Protein AF-A0A5N5K790-F1 (afdb_monomer_lite)

Foldseek 3Di:
DWKWKAFPVRDIDTDDPVVVLVVLLCCQVQQQVQQPPRPFAELVQDDQQLKGKDKRQFPVSRVVDDCVVVVDGGIMMMIDDDNDRGSQVSVVVSVVSNGGHDPPDHDDDDDPPPPPDPDDDDDDDDDDDDDDD

Organism: NCBI:txid2182728

Secondary structure (DSSP, 8-state):
-EEEEEETTS-EEEPPHHHHHHHHHHIIIIIHHH-TT---B-GGGB-SSSEEEEEES-GGGSTTS-HHHH-S---EEEEEE-S-SSHHHHHHHHHHTT--B-TTSS---------------------------

Sequence (133 aa):
MMAMVHRSDHNVHLITKSMMYSFLDRLVNLGLPRTRDFQGGTPNSFNQQGNYSIGISDQTVFPEINFDAVGQPRGMDVSITTTANSDQEAQRLLSLMGMPFREGGGGAAGQHRKKKSKAGRIDSKSKGRNRRL

Structure (mmCIF, N/CA/C/O backbone):
data_AF-A0A5N5K790-F1
#
_entry.id   AF-A0A5N5K790-F1
#
loop_
_atom_site.group_PDB
_atom_site.id
_atom_site.type_symbol
_atom_site.label_atom_id
_atom_site.label_alt_id
_atom_site.label_comp_id
_atom_site.label_asym_id
_atom_site.label_entity_id
_atom_site.label_seq_id
_atom_site.pdbx_PDB_ins_code
_atom_site.Cartn_x
_atom_site.Cartn_y
_atom_site.Cartn_z
_atom_site.occupancy
_atom_site.B_iso_or_equiv
_atom_site.auth_seq_id
_atom_site.auth_comp_id
_atom_site.auth_asym_id
_atom_site.auth_atom_id
_atom_site.pdbx_PDB_model_num
ATOM 1 N N . MET A 1 1 ? -14.053 2.557 0.007 1.00 65.50 1 MET A N 1
ATOM 2 C CA . MET A 1 1 ? -12.651 2.214 -0.293 1.00 65.50 1 MET A CA 1
ATOM 3 C C . MET A 1 1 ? -12.275 2.932 -1.569 1.00 65.50 1 MET A C 1
ATOM 5 O O . MET A 1 1 ? -12.984 2.793 -2.561 1.00 65.50 1 MET A O 1
ATOM 9 N N . MET A 1 2 ? -11.249 3.759 -1.489 1.00 72.31 2 MET A N 1
ATOM 10 C CA . MET A 1 2 ? -10.747 4.624 -2.541 1.00 72.31 2 MET A CA 1
ATOM 11 C C . MET A 1 2 ? -9.228 4.568 -2.445 1.00 72.31 2 MET A C 1
ATOM 13 O O . MET A 1 2 ? -8.683 4.717 -1.357 1.00 72.31 2 MET A O 1
ATOM 17 N N . ALA A 1 3 ? -8.545 4.299 -3.550 1.00 72.94 3 ALA A N 1
ATOM 18 C CA . ALA A 1 3 ? -7.094 4.401 -3.584 1.00 72.94 3 ALA A CA 1
ATOM 19 C C . ALA A 1 3 ? -6.705 5.703 -4.273 1.00 72.94 3 ALA A C 1
ATOM 21 O O . ALA A 1 3 ? -7.308 6.111 -5.268 1.00 72.94 3 ALA A O 1
ATOM 22 N N . MET A 1 4 ? -5.692 6.338 -3.713 1.00 73.25 4 MET A N 1
ATOM 23 C CA . MET A 1 4 ? -5.081 7.547 -4.211 1.00 73.25 4 MET A CA 1
ATOM 24 C C . MET A 1 4 ? -3.628 7.223 -4.520 1.00 73.25 4 MET A C 1
ATOM 26 O O . MET A 1 4 ? -2.879 6.774 -3.652 1.00 73.25 4 MET A O 1
ATOM 30 N N . VAL A 1 5 ? -3.241 7.425 -5.774 1.00 74.50 5 VAL A N 1
ATOM 31 C CA . VAL A 1 5 ? -1.851 7.271 -6.196 1.00 74.50 5 VAL A CA 1
ATOM 32 C C . VAL A 1 5 ? -1.244 8.665 -6.254 1.00 74.50 5 VAL A C 1
ATOM 34 O O . VAL A 1 5 ? -1.698 9.518 -7.020 1.00 74.50 5 VAL A O 1
ATOM 37 N N . HIS A 1 6 ? -0.248 8.897 -5.407 1.00 69.19 6 HIS A N 1
ATOM 38 C CA . HIS A 1 6 ? 0.547 10.110 -5.375 1.00 69.19 6 HIS A CA 1
ATOM 39 C C . HIS A 1 6 ? 1.837 9.865 -6.157 1.00 69.19 6 HIS A C 1
ATOM 41 O O . HIS A 1 6 ? 2.711 9.088 -5.761 1.00 69.19 6 HIS A O 1
ATOM 47 N N . ARG A 1 7 ? 1.941 10.510 -7.314 1.00 64.31 7 ARG A N 1
ATOM 48 C CA . ARG A 1 7 ? 3.129 10.444 -8.159 1.00 64.31 7 ARG A CA 1
ATOM 49 C C . ARG A 1 7 ? 4.040 11.620 -7.804 1.00 64.31 7 ARG A C 1
ATOM 51 O O . ARG A 1 7 ? 3.552 12.716 -7.536 1.00 64.31 7 ARG A O 1
ATOM 58 N N . SER A 1 8 ? 5.356 11.399 -7.760 1.00 58.91 8 SER A N 1
ATOM 59 C CA . SER A 1 8 ? 6.329 12.431 -7.352 1.00 58.91 8 SER A CA 1
ATOM 60 C C . SER A 1 8 ? 6.277 13.701 -8.220 1.00 58.91 8 SER A C 1
ATOM 62 O O . SER A 1 8 ? 6.745 14.750 -7.801 1.00 58.91 8 SER A O 1
ATOM 64 N N . ASP A 1 9 ? 5.668 13.630 -9.402 1.00 62.03 9 ASP A N 1
ATOM 65 C CA . ASP A 1 9 ? 5.357 14.725 -10.325 1.00 62.03 9 ASP A CA 1
ATOM 66 C C . ASP A 1 9 ? 4.136 15.587 -9.917 1.00 62.03 9 ASP A C 1
ATOM 68 O O . ASP A 1 9 ? 3.471 16.164 -10.771 1.00 62.03 9 ASP A O 1
ATOM 72 N N . HIS A 1 10 ? 3.850 15.715 -8.615 1.00 56.44 10 HIS A N 1
ATOM 73 C CA . HIS A 1 10 ? 2.759 16.518 -8.023 1.00 56.44 10 HIS A CA 1
ATOM 74 C C . HIS A 1 10 ? 1.329 16.163 -8.469 1.00 56.44 10 HIS A C 1
ATOM 76 O O . HIS A 1 10 ? 0.376 16.814 -8.036 1.00 56.44 10 HIS A O 1
ATOM 82 N N . ASN A 1 11 ? 1.146 15.133 -9.297 1.00 63.56 11 ASN A N 1
ATOM 83 C CA . ASN A 1 11 ? -0.161 14.773 -9.826 1.00 63.56 11 ASN A CA 1
ATOM 84 C C . ASN A 1 11 ? -0.810 13.670 -8.984 1.00 63.56 11 ASN A C 1
ATOM 86 O O . ASN A 1 11 ? -0.310 12.545 -8.874 1.00 63.56 11 ASN A O 1
ATOM 90 N N . VAL A 1 12 ? -1.942 14.016 -8.376 1.00 68.06 12 VAL A N 1
ATOM 91 C CA . VAL A 1 12 ? -2.781 13.089 -7.620 1.00 68.06 12 VAL A CA 1
ATOM 92 C C . VAL A 1 12 ? -3.777 12.457 -8.574 1.00 68.06 12 VAL A C 1
ATOM 94 O O . VAL A 1 12 ? -4.681 13.125 -9.074 1.00 68.06 12 VAL A O 1
ATOM 97 N N . HIS A 1 13 ? -3.662 11.149 -8.771 1.00 73.75 13 HIS A N 1
ATOM 98 C CA . HIS A 1 13 ? -4.648 10.403 -9.538 1.00 73.75 13 HIS A CA 1
ATOM 99 C C . HIS A 1 13 ? -5.581 9.654 -8.587 1.00 73.75 13 HIS A C 1
ATOM 101 O O . HIS A 1 13 ? -5.185 8.716 -7.890 1.00 73.75 13 HIS A O 1
ATOM 107 N N . LEU A 1 14 ? -6.844 10.078 -8.572 1.00 77.81 14 LEU A N 1
ATOM 108 C CA . LEU A 1 14 ? -7.923 9.325 -7.945 1.00 77.81 14 LEU A CA 1
ATOM 109 C C . LEU A 1 14 ? -8.378 8.243 -8.920 1.00 77.81 14 LEU A C 1
ATOM 111 O O . LEU A 1 14 ? -8.774 8.545 -10.046 1.00 77.81 14 LEU A O 1
ATOM 115 N N . ILE A 1 15 ? -8.324 6.983 -8.495 1.00 81.31 15 ILE A N 1
ATOM 116 C CA . ILE A 1 15 ? -8.760 5.863 -9.331 1.00 81.31 15 ILE A CA 1
ATOM 117 C C . ILE A 1 15 ? -10.168 5.415 -8.944 1.00 81.31 15 ILE A C 1
ATOM 119 O O . ILE A 1 15 ? -10.537 5.377 -7.768 1.00 81.31 15 ILE A O 1
ATOM 123 N N . THR A 1 16 ? -10.981 5.087 -9.951 1.00 86.62 16 THR A N 1
ATOM 124 C CA . THR A 1 16 ? -12.350 4.601 -9.740 1.00 86.62 16 THR A CA 1
ATOM 125 C C . THR A 1 16 ? -12.339 3.261 -9.009 1.00 86.62 16 THR A C 1
ATOM 127 O O . THR A 1 16 ? -11.356 2.522 -9.035 1.00 86.62 16 THR A O 1
ATOM 130 N N . LYS A 1 17 ? -13.455 2.905 -8.368 1.00 82.62 17 LYS A N 1
ATOM 131 C CA . LYS A 1 17 ? -13.565 1.681 -7.561 1.00 82.62 17 LYS A CA 1
ATOM 132 C C . LYS A 1 17 ? -13.179 0.407 -8.331 1.00 82.62 17 LYS A C 1
ATOM 134 O O . LYS A 1 17 ? -12.523 -0.459 -7.763 1.00 82.62 17 LYS A O 1
ATOM 139 N N . SER A 1 18 ? -13.552 0.287 -9.606 1.00 86.62 18 SER A N 1
ATOM 140 C CA . SER A 1 18 ? -13.176 -0.864 -10.441 1.00 86.62 18 SER A CA 1
ATOM 141 C C . SER A 1 18 ? -11.671 -0.902 -10.711 1.00 86.62 18 SER A C 1
ATOM 143 O O . SER A 1 18 ? -11.034 -1.930 -10.494 1.00 86.62 18 SER A O 1
ATOM 145 N N . MET A 1 19 ? -11.093 0.237 -11.099 1.00 85.44 19 MET A N 1
ATOM 146 C CA . MET A 1 19 ? -9.659 0.372 -11.364 1.00 85.44 19 MET A CA 1
ATOM 147 C C . MET A 1 19 ? -8.821 0.164 -10.105 1.00 85.44 19 MET A C 1
ATOM 149 O O . MET A 1 19 ? -7.750 -0.424 -10.185 1.00 85.44 19 MET A O 1
ATOM 153 N N . MET A 1 20 ? -9.325 0.577 -8.941 1.00 86.50 20 MET A N 1
ATOM 154 C CA . MET A 1 20 ? -8.706 0.333 -7.641 1.00 86.50 20 MET A CA 1
ATOM 155 C C . MET A 1 20 ? -8.532 -1.156 -7.361 1.00 86.50 20 MET A C 1
ATOM 157 O O . MET A 1 20 ? -7.436 -1.565 -6.994 1.00 86.50 20 MET A O 1
ATOM 161 N N . TYR A 1 21 ? -9.582 -1.967 -7.526 1.00 84.94 21 TYR A N 1
ATOM 162 C CA . TYR A 1 21 ? -9.469 -3.407 -7.282 1.00 84.94 21 TYR A CA 1
ATOM 163 C C . TYR A 1 21 ? -8.487 -4.061 -8.253 1.00 84.94 21 TYR A C 1
ATOM 165 O O . TYR A 1 21 ? -7.655 -4.855 -7.827 1.00 84.94 21 TYR A O 1
ATOM 173 N N . SER A 1 22 ? -8.519 -3.678 -9.532 1.00 86.88 22 SER A N 1
ATOM 174 C CA . SER A 1 22 ? -7.554 -4.175 -10.516 1.00 86.88 22 SER A CA 1
ATOM 175 C C . SER A 1 22 ? -6.120 -3.718 -10.228 1.00 86.88 22 SER A C 1
ATOM 177 O O . SER A 1 22 ? -5.185 -4.488 -10.419 1.00 86.88 22 SER A O 1
ATOM 179 N N . PHE A 1 23 ? -5.929 -2.483 -9.761 1.00 86.12 23 PHE A N 1
ATOM 180 C CA . PHE A 1 23 ? -4.622 -1.962 -9.367 1.00 86.12 23 PHE A CA 1
ATOM 181 C C . PHE A 1 23 ? -4.089 -2.682 -8.129 1.00 86.12 23 PHE A C 1
ATOM 183 O O . PHE A 1 23 ? -2.931 -3.080 -8.121 1.00 86.12 23 PHE A O 1
ATOM 190 N N . LEU A 1 24 ? -4.928 -2.892 -7.112 1.00 85.69 24 LEU A N 1
ATOM 191 C CA . LEU A 1 24 ? -4.551 -3.610 -5.897 1.00 85.69 24 LEU A CA 1
ATOM 192 C C . LEU A 1 24 ? -4.159 -5.059 -6.207 1.00 85.69 24 LEU A C 1
ATOM 194 O O . LEU A 1 24 ? -3.147 -5.531 -5.700 1.00 85.69 24 LEU A O 1
ATOM 198 N N . ASP A 1 25 ? -4.914 -5.733 -7.076 1.00 86.56 25 ASP A N 1
ATOM 199 C CA . ASP A 1 25 ? -4.584 -7.084 -7.532 1.00 86.56 25 ASP A CA 1
ATOM 200 C C . ASP A 1 25 ? -3.228 -7.119 -8.257 1.00 86.56 25 ASP A C 1
ATOM 202 O O . ASP A 1 25 ? -2.347 -7.898 -7.889 1.00 86.56 25 ASP A O 1
ATOM 206 N N . ARG A 1 26 ? -2.997 -6.202 -9.212 1.00 87.81 26 ARG A N 1
ATOM 207 C CA . ARG A 1 26 ? -1.698 -6.075 -9.896 1.00 87.81 26 ARG A CA 1
ATOM 208 C C . ARG A 1 26 ? -0.570 -5.743 -8.929 1.00 87.81 26 ARG A C 1
ATOM 210 O O . ARG A 1 26 ? 0.527 -6.280 -9.057 1.00 87.81 26 ARG A O 1
ATOM 217 N N . LEU A 1 27 ? -0.822 -4.878 -7.957 1.00 86.19 27 LEU A N 1
ATOM 218 C CA . LEU A 1 27 ? 0.156 -4.500 -6.954 1.00 86.19 27 LEU A CA 1
ATOM 219 C C . LEU A 1 27 ? 0.560 -5.718 -6.122 1.00 86.19 27 LEU A C 1
ATOM 221 O O . LEU A 1 27 ? 1.745 -6.010 -6.031 1.00 86.19 27 LEU A O 1
ATOM 225 N N . VAL A 1 28 ? -0.401 -6.459 -5.572 1.00 85.19 28 VAL A N 1
ATOM 226 C CA . VAL A 1 28 ? -0.140 -7.614 -4.704 1.00 85.19 28 VAL A CA 1
ATOM 227 C C . VAL A 1 28 ? 0.481 -8.785 -5.469 1.00 85.19 28 VAL A C 1
ATOM 229 O O . VAL A 1 28 ? 1.457 -9.369 -5.000 1.00 85.19 28 VAL A O 1
ATOM 232 N N . ASN A 1 29 ? -0.056 -9.116 -6.645 1.00 85.38 29 ASN A N 1
ATOM 233 C CA . ASN A 1 29 ? 0.335 -10.314 -7.390 1.00 85.38 29 ASN A CA 1
ATOM 234 C C . ASN A 1 29 ? 1.548 -10.100 -8.306 1.00 85.38 29 ASN A C 1
ATOM 236 O O . ASN A 1 29 ? 2.301 -11.045 -8.541 1.00 85.38 29 ASN A O 1
ATOM 240 N N . LEU A 1 30 ? 1.748 -8.889 -8.843 1.00 86.12 30 LEU A N 1
ATOM 241 C CA . LEU A 1 30 ? 2.847 -8.584 -9.769 1.00 86.12 30 LEU A CA 1
ATOM 242 C C . LEU A 1 30 ? 3.865 -7.610 -9.173 1.00 86.12 30 LEU A C 1
ATOM 244 O O . LEU A 1 30 ? 5.062 -7.865 -9.278 1.00 86.12 30 LEU A O 1
ATOM 248 N N . GLY A 1 31 ? 3.408 -6.512 -8.568 1.00 81.94 31 GLY A N 1
ATOM 249 C CA . GLY A 1 31 ? 4.272 -5.432 -8.086 1.00 81.94 31 GLY A CA 1
ATOM 250 C C . GLY A 1 31 ? 5.138 -5.848 -6.898 1.00 81.94 31 GLY A C 1
ATOM 251 O O . GLY A 1 31 ? 6.359 -5.895 -7.005 1.00 81.94 31 GLY A O 1
ATOM 252 N N . LEU A 1 32 ? 4.514 -6.211 -5.775 1.00 81.69 32 LEU A N 1
ATOM 253 C CA . LEU A 1 32 ? 5.19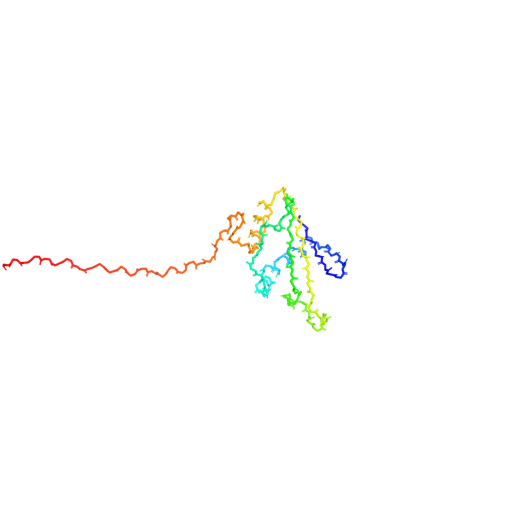5 -6.518 -4.512 1.00 81.69 32 LEU A CA 1
ATOM 254 C C . LEU A 1 32 ? 6.250 -7.635 -4.617 1.00 81.69 32 LEU A C 1
ATOM 256 O O . LEU A 1 32 ? 7.322 -7.461 -4.043 1.00 81.69 32 LEU A O 1
ATOM 260 N N . PRO A 1 33 ? 6.025 -8.748 -5.350 1.00 80.31 33 PRO A N 1
ATOM 261 C CA . PRO A 1 33 ? 7.046 -9.783 -5.526 1.00 80.31 33 PRO A CA 1
ATOM 262 C C . PRO A 1 33 ? 8.236 -9.339 -6.385 1.00 80.31 33 PRO A C 1
ATOM 264 O O . PRO A 1 33 ? 9.298 -9.954 -6.316 1.00 80.31 33 PRO A O 1
ATOM 267 N N . ARG A 1 34 ? 8.054 -8.314 -7.227 1.00 82.88 34 ARG A N 1
ATOM 268 C CA . ARG A 1 34 ? 9.096 -7.761 -8.105 1.00 82.88 34 ARG A CA 1
ATOM 269 C C . ARG A 1 34 ? 9.830 -6.582 -7.483 1.00 82.88 34 ARG A C 1
ATOM 271 O O . ARG A 1 34 ? 10.956 -6.299 -7.882 1.00 82.88 34 ARG A O 1
ATOM 278 N N . THR A 1 35 ? 9.222 -5.907 -6.513 1.00 81.25 35 THR A N 1
ATOM 279 C CA . THR A 1 35 ? 9.866 -4.830 -5.769 1.00 81.25 35 THR A CA 1
ATOM 280 C C . THR A 1 35 ? 11.059 -5.381 -4.990 1.00 81.25 35 THR A C 1
ATOM 282 O O . THR A 1 35 ? 10.893 -6.129 -4.027 1.00 81.25 35 THR A O 1
ATOM 285 N N . ARG A 1 36 ? 12.271 -4.974 -5.385 1.00 75.31 36 ARG A N 1
ATOM 286 C CA . ARG A 1 36 ? 13.536 -5.471 -4.817 1.00 75.31 36 ARG A CA 1
ATOM 287 C C . ARG A 1 36 ? 13.624 -5.321 -3.296 1.00 75.31 36 ARG A C 1
ATOM 289 O O . ARG A 1 36 ? 14.160 -6.196 -2.625 1.00 75.31 36 ARG A O 1
ATOM 296 N N . ASP A 1 37 ? 13.079 -4.230 -2.768 1.00 74.00 37 ASP A N 1
ATOM 297 C CA . ASP A 1 37 ? 13.211 -3.843 -1.361 1.00 74.00 37 ASP A CA 1
ATOM 298 C C . ASP A 1 37 ? 11.932 -4.097 -0.535 1.00 74.00 37 ASP A C 1
ATOM 300 O O . ASP A 1 37 ? 11.844 -3.698 0.629 1.00 74.00 37 ASP A O 1
ATOM 304 N N . PHE A 1 38 ? 10.924 -4.781 -1.093 1.00 75.19 38 PHE A N 1
ATOM 305 C CA . PHE A 1 38 ? 9.679 -5.030 -0.368 1.00 75.19 38 PHE A CA 1
ATOM 306 C C . PHE A 1 38 ? 9.817 -6.198 0.614 1.00 75.19 38 PHE A C 1
ATOM 308 O O . PHE A 1 38 ? 9.775 -7.371 0.254 1.00 75.19 38 PHE A O 1
ATOM 315 N N . GLN A 1 39 ? 9.932 -5.868 1.899 1.00 74.38 39 GLN A N 1
ATOM 316 C CA . GLN A 1 39 ? 10.014 -6.846 2.990 1.00 74.38 39 GLN A CA 1
ATOM 317 C C . GLN A 1 39 ? 8.649 -7.169 3.625 1.00 74.38 39 GLN A C 1
ATOM 319 O O . GLN A 1 39 ? 8.605 -7.827 4.662 1.00 74.38 39 GLN A O 1
ATOM 324 N N . GLY A 1 40 ? 7.543 -6.705 3.034 1.00 78.06 40 GLY A N 1
ATOM 325 C CA . GLY A 1 40 ? 6.192 -6.806 3.591 1.00 78.06 40 GLY A CA 1
ATOM 326 C C . GLY A 1 40 ? 5.677 -5.477 4.147 1.00 78.06 40 GLY A C 1
ATOM 327 O O . GLY A 1 40 ? 6.447 -4.648 4.636 1.00 78.06 40 GLY A O 1
ATOM 328 N N . GLY A 1 41 ? 4.359 -5.292 4.090 1.00 78.62 41 GLY A N 1
ATOM 329 C CA . GLY A 1 41 ? 3.670 -4.116 4.599 1.00 78.62 41 GLY A CA 1
ATOM 330 C C . GLY A 1 41 ? 3.861 -3.965 6.105 1.00 78.62 41 GLY A C 1
ATOM 331 O O . GLY A 1 41 ? 3.701 -4.925 6.867 1.00 78.62 41 GLY A O 1
ATOM 332 N N . THR A 1 42 ? 4.213 -2.756 6.535 1.00 80.31 42 THR A N 1
ATOM 333 C CA . THR A 1 42 ? 4.351 -2.417 7.949 1.00 80.31 42 THR A CA 1
ATOM 334 C C . THR A 1 42 ? 3.017 -1.953 8.532 1.00 80.31 42 THR A C 1
ATOM 336 O O . THR A 1 42 ? 2.393 -1.053 7.978 1.00 80.31 42 THR A O 1
ATOM 339 N N . PRO A 1 43 ? 2.599 -2.488 9.685 1.00 74.75 43 PRO A N 1
ATOM 340 C CA . PRO A 1 43 ? 1.389 -2.064 10.396 1.00 74.75 43 PRO A CA 1
ATOM 341 C C . PRO A 1 43 ? 1.517 -0.654 10.997 1.00 74.75 43 PRO A C 1
ATOM 343 O O . PRO A 1 43 ? 0.528 -0.054 11.387 1.00 74.75 43 PRO A O 1
ATOM 346 N N . ASN A 1 44 ? 2.728 -0.096 11.051 1.00 79.50 44 ASN A N 1
ATOM 347 C CA . ASN A 1 44 ? 2.953 1.287 11.470 1.00 79.50 44 ASN A CA 1
ATOM 348 C C . ASN A 1 44 ? 2.641 2.315 10.366 1.00 79.50 44 ASN A C 1
ATOM 350 O O . ASN A 1 44 ? 2.664 3.511 10.619 1.00 79.50 44 ASN A O 1
ATOM 354 N N . SER A 1 45 ? 2.384 1.865 9.134 1.00 82.44 45 SER A N 1
ATOM 355 C CA . SER A 1 45 ? 2.030 2.753 8.017 1.00 82.44 45 SER A CA 1
ATOM 356 C C . SER A 1 45 ? 0.529 3.053 7.940 1.00 82.44 45 SER A C 1
ATOM 358 O O . SER A 1 45 ? 0.076 3.680 6.982 1.00 82.44 45 SER A O 1
ATOM 360 N N . PHE A 1 46 ? -0.243 2.578 8.922 1.00 84.44 46 PHE A N 1
ATOM 361 C CA . PHE A 1 46 ? -1.626 2.987 9.118 1.00 84.44 46 PHE A CA 1
ATOM 362 C C . PHE A 1 46 ? -1.685 4.277 9.939 1.00 84.44 46 PHE A C 1
ATOM 364 O O . PHE A 1 46 ? -0.836 4.524 10.793 1.00 84.44 46 PHE A O 1
ATOM 371 N N . ASN A 1 47 ? -2.689 5.109 9.676 1.00 80.81 47 ASN A N 1
ATOM 372 C CA . ASN A 1 47 ? -2.804 6.440 10.270 1.00 80.81 47 ASN A CA 1
ATOM 373 C C . ASN A 1 47 ? -3.882 6.554 11.375 1.00 80.81 47 ASN A C 1
ATOM 375 O O . ASN A 1 47 ? -4.433 7.639 11.555 1.00 80.81 47 ASN A O 1
ATOM 379 N N . GLN A 1 48 ? -4.226 5.471 12.087 1.00 77.06 48 GLN A N 1
ATOM 380 C CA . GLN A 1 48 ? -5.314 5.382 13.090 1.00 77.06 48 GLN A CA 1
ATOM 381 C C . GLN A 1 48 ? -6.736 5.616 12.565 1.00 77.06 48 GLN A C 1
ATOM 383 O O . GLN A 1 48 ? -7.706 5.371 13.279 1.00 77.06 48 GLN A O 1
ATOM 388 N N . GLN A 1 49 ? -6.878 6.039 11.310 1.00 78.69 49 GLN A N 1
ATOM 389 C CA . GLN A 1 49 ? -8.150 6.262 10.626 1.00 78.69 49 GLN A CA 1
ATOM 390 C C . GLN A 1 49 ? -8.399 5.210 9.538 1.00 78.69 49 GLN A C 1
ATOM 392 O O . GLN A 1 49 ? -9.225 5.420 8.655 1.00 78.69 49 GLN A O 1
ATOM 397 N N . GLY A 1 50 ? -7.652 4.099 9.548 1.00 78.25 50 GLY A N 1
ATOM 398 C CA . GLY A 1 50 ? -7.804 3.047 8.546 1.00 78.25 50 GLY A CA 1
ATOM 399 C C . GLY A 1 50 ? -7.313 3.426 7.142 1.00 78.25 50 GLY A C 1
ATOM 400 O O . GLY A 1 50 ? -7.639 2.720 6.178 1.00 78.25 50 GLY A O 1
ATOM 401 N N . ASN A 1 51 ? -6.524 4.499 7.001 1.00 85.56 51 ASN A N 1
ATOM 402 C CA . ASN A 1 51 ? -5.781 4.770 5.771 1.00 85.56 51 ASN A CA 1
ATOM 403 C C . ASN A 1 51 ? -4.405 4.129 5.852 1.00 85.56 51 ASN A C 1
ATOM 405 O O . ASN A 1 51 ? -3.747 4.170 6.891 1.00 85.56 51 ASN A O 1
ATOM 409 N N . TYR A 1 52 ? -3.970 3.567 4.733 1.00 87.62 52 TYR A N 1
ATOM 410 C CA . TYR A 1 52 ? -2.714 2.850 4.633 1.00 87.62 52 TYR A CA 1
ATOM 411 C C . TYR A 1 52 ? -1.857 3.413 3.508 1.00 87.62 52 TYR A C 1
ATOM 413 O O . TYR A 1 52 ? -2.309 3.444 2.364 1.00 87.62 52 TYR A O 1
ATOM 421 N N . SER A 1 53 ? -0.626 3.816 3.812 1.00 86.81 53 SER A N 1
ATOM 422 C CA . SER A 1 53 ? 0.297 4.374 2.818 1.00 86.81 53 SER A CA 1
ATOM 423 C C . SER A 1 53 ? 1.515 3.480 2.611 1.00 86.81 53 SER A C 1
ATOM 425 O O . SER A 1 53 ? 2.131 3.017 3.570 1.00 86.81 53 SER A O 1
ATOM 427 N N . ILE A 1 54 ? 1.888 3.258 1.351 1.00 84.94 54 ILE A N 1
ATOM 428 C CA . ILE A 1 54 ? 3.112 2.550 0.963 1.00 84.94 54 ILE A CA 1
ATOM 429 C C . ILE A 1 54 ? 3.866 3.316 -0.111 1.00 84.94 54 ILE A C 1
ATOM 431 O O . ILE A 1 54 ? 3.295 3.721 -1.119 1.00 84.94 54 ILE A O 1
ATOM 435 N N . GLY A 1 55 ? 5.171 3.443 0.097 1.00 86.12 55 GLY A N 1
ATOM 436 C CA . GLY A 1 55 ? 6.094 3.921 -0.920 1.00 86.12 55 GLY A CA 1
ATOM 437 C C . GLY A 1 55 ? 6.575 2.761 -1.785 1.00 86.12 55 GLY A C 1
ATOM 438 O O . GLY A 1 55 ? 7.006 1.725 -1.276 1.00 86.12 55 GLY A O 1
ATOM 439 N N . ILE A 1 56 ? 6.516 2.941 -3.098 1.00 84.81 56 ILE A N 1
ATOM 440 C CA . ILE A 1 56 ? 7.128 2.065 -4.094 1.00 84.81 56 ILE A CA 1
ATOM 441 C C . ILE A 1 56 ? 8.319 2.824 -4.668 1.00 84.81 56 ILE A C 1
ATOM 443 O O . ILE A 1 56 ? 8.155 3.889 -5.259 1.00 84.81 56 ILE A O 1
ATOM 447 N N . SER A 1 57 ? 9.522 2.281 -4.497 1.00 82.81 57 SER A N 1
ATOM 448 C CA . SER A 1 57 ? 10.759 2.949 -4.921 1.00 82.81 57 SER A CA 1
ATOM 449 C C . SER A 1 57 ? 10.905 3.053 -6.440 1.00 82.81 57 SER A C 1
ATOM 451 O O . SER A 1 57 ? 11.574 3.967 -6.913 1.00 82.81 57 SER A O 1
ATOM 453 N N . ASP A 1 58 ? 10.280 2.146 -7.195 1.00 83.81 58 ASP A N 1
ATOM 454 C CA . ASP A 1 58 ? 10.373 2.115 -8.652 1.00 83.81 58 ASP A CA 1
ATOM 455 C C . ASP A 1 58 ? 9.043 1.706 -9.309 1.00 83.81 58 ASP A C 1
ATOM 457 O O . ASP A 1 58 ? 8.481 0.655 -9.003 1.00 83.81 58 ASP A O 1
ATOM 461 N N . GLN A 1 59 ? 8.543 2.524 -10.238 1.00 80.19 59 GLN A N 1
ATOM 462 C CA . GLN A 1 59 ? 7.332 2.237 -11.018 1.00 80.19 59 GLN A CA 1
ATOM 463 C C . GLN A 1 59 ? 7.530 1.111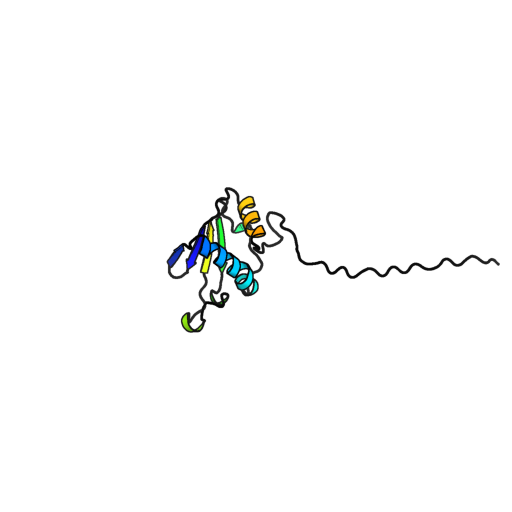 -12.052 1.00 80.19 59 GLN A C 1
ATOM 465 O O . GLN A 1 59 ? 6.541 0.551 -12.525 1.00 80.19 59 GLN A O 1
ATOM 470 N N . THR A 1 60 ? 8.772 0.738 -12.387 1.00 82.12 60 THR A N 1
ATOM 471 C CA . THR A 1 60 ? 9.081 -0.322 -13.373 1.00 82.12 60 THR A CA 1
ATOM 472 C C . THR A 1 60 ? 8.681 -1.728 -12.914 1.00 82.12 60 THR A C 1
ATOM 474 O O . THR A 1 60 ? 8.663 -2.669 -13.707 1.00 82.12 60 THR A O 1
ATOM 477 N N . VAL A 1 61 ? 8.290 -1.884 -11.643 1.00 81.88 61 VAL A N 1
ATOM 478 C CA . VAL A 1 61 ? 7.731 -3.134 -11.105 1.00 81.88 61 VAL A CA 1
ATOM 479 C C . VAL A 1 61 ? 6.456 -3.564 -11.841 1.00 81.88 61 VAL A C 1
ATOM 481 O O . VAL A 1 61 ? 6.141 -4.759 -11.899 1.00 81.88 61 VAL A O 1
ATOM 484 N N . PHE A 1 62 ? 5.740 -2.609 -12.443 1.00 81.88 62 PHE A N 1
ATOM 485 C CA . PHE A 1 62 ? 4.566 -2.876 -13.259 1.00 81.88 62 PHE A CA 1
ATOM 486 C C . PHE A 1 62 ? 4.966 -3.133 -14.721 1.00 81.88 62 PHE A C 1
ATOM 488 O O . PHE A 1 62 ? 5.517 -2.244 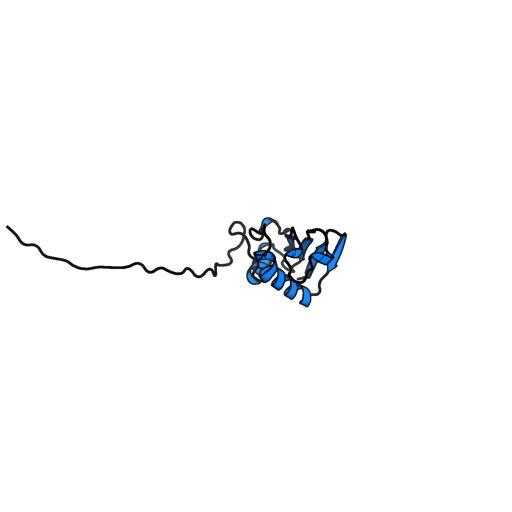-15.367 1.00 81.88 62 PHE A O 1
ATOM 495 N N . PRO A 1 63 ? 4.631 -4.304 -15.298 1.00 75.44 63 PRO A N 1
ATOM 496 C CA . PRO A 1 63 ? 5.011 -4.645 -16.674 1.00 75.44 63 PRO A CA 1
ATOM 497 C C . PRO A 1 63 ? 4.321 -3.783 -17.745 1.00 75.44 63 PRO A C 1
ATOM 499 O O . PRO A 1 63 ? 4.702 -3.836 -18.907 1.00 75.44 63 PRO A O 1
ATOM 502 N N . GLU A 1 64 ? 3.293 -3.020 -17.370 1.00 79.31 64 GLU A N 1
ATOM 503 C CA . GLU A 1 64 ? 2.594 -2.067 -18.241 1.00 79.31 64 GLU A CA 1
ATOM 504 C C . GLU A 1 64 ? 3.376 -0.758 -18.451 1.00 79.31 64 GLU A C 1
ATOM 506 O O . GLU A 1 64 ? 3.092 -0.014 -19.388 1.00 79.31 64 GLU A O 1
ATOM 511 N N . ILE A 1 65 ? 4.370 -0.476 -17.603 1.00 77.94 65 ILE A N 1
ATOM 512 C CA . ILE A 1 65 ? 5.224 0.704 -17.715 1.00 77.94 65 ILE A CA 1
ATOM 513 C C . ILE A 1 65 ? 6.418 0.363 -18.608 1.00 77.94 65 ILE A C 1
ATOM 515 O O . ILE A 1 65 ? 7.250 -0.476 -18.266 1.00 77.94 65 ILE A O 1
ATOM 519 N N . ASN A 1 66 ? 6.524 1.038 -19.754 1.00 72.56 66 ASN A N 1
ATOM 520 C CA . ASN A 1 66 ? 7.682 0.896 -20.628 1.00 72.56 66 ASN A CA 1
ATOM 521 C C . ASN A 1 66 ? 8.852 1.736 -20.095 1.00 72.56 66 ASN A C 1
ATOM 523 O O . ASN A 1 66 ? 8.755 2.962 -20.038 1.00 72.56 66 ASN A O 1
ATOM 527 N N . PHE A 1 67 ? 9.956 1.080 -19.730 1.00 68.94 67 PHE A N 1
ATOM 528 C CA . PHE A 1 67 ? 11.168 1.727 -19.213 1.00 68.94 67 PHE A CA 1
ATOM 529 C C . PHE A 1 67 ? 11.689 2.827 -20.150 1.00 68.94 67 PHE A C 1
ATOM 531 O O . PHE A 1 67 ? 12.085 3.899 -19.692 1.00 68.94 67 PHE A O 1
ATOM 538 N N . ASP A 1 68 ? 11.600 2.587 -21.460 1.00 71.75 68 ASP A N 1
ATOM 539 C CA . ASP A 1 68 ? 12.113 3.483 -22.501 1.00 71.75 68 ASP A CA 1
ATOM 540 C C . ASP A 1 68 ? 11.360 4.829 -22.543 1.00 71.75 68 ASP A C 1
ATOM 542 O O . ASP A 1 68 ? 11.914 5.863 -22.898 1.00 71.75 68 ASP A O 1
ATOM 546 N N . ALA A 1 69 ? 10.100 4.846 -22.090 1.00 70.62 69 ALA A N 1
ATOM 547 C CA . ALA A 1 69 ? 9.291 6.062 -22.010 1.00 70.62 69 ALA A CA 1
ATOM 548 C C . ALA A 1 69 ? 9.517 6.867 -20.716 1.00 70.62 69 ALA A C 1
ATOM 550 O O . ALA A 1 69 ? 9.208 8.057 -20.672 1.00 70.62 69 ALA A O 1
ATOM 551 N N . VAL A 1 70 ? 10.011 6.231 -19.646 1.00 67.06 70 VAL A N 1
ATOM 552 C CA . VAL A 1 70 ? 10.122 6.851 -18.311 1.00 67.06 70 VAL A CA 1
ATOM 553 C C . VAL A 1 70 ? 11.519 7.432 -18.069 1.00 67.06 70 VAL A C 1
ATOM 555 O O . VAL A 1 70 ? 11.651 8.391 -17.307 1.00 67.06 70 VAL A O 1
ATOM 558 N N . GLY A 1 71 ? 12.545 6.927 -18.765 1.00 70.75 71 GLY A N 1
ATOM 559 C CA . GLY A 1 71 ? 13.906 7.479 -18.836 1.00 70.75 71 GLY A CA 1
ATOM 560 C C . GLY A 1 71 ? 14.734 7.368 -17.547 1.00 70.75 71 GLY A C 1
ATOM 561 O O . GLY A 1 71 ? 15.914 7.036 -17.601 1.00 70.75 71 GLY A O 1
ATOM 562 N N . GLN A 1 72 ? 14.134 7.626 -16.384 1.00 75.94 72 GLN A N 1
ATOM 563 C CA . GLN A 1 72 ? 14.732 7.495 -15.056 1.00 75.94 72 GLN A CA 1
ATOM 564 C C . GLN A 1 72 ? 13.748 6.790 -14.113 1.00 75.94 72 GLN A C 1
ATOM 566 O O . GLN A 1 72 ? 12.561 7.125 -14.135 1.00 75.94 72 GLN A O 1
ATOM 571 N N . PRO A 1 73 ? 14.206 5.858 -13.257 1.00 73.25 73 PRO A N 1
ATOM 572 C CA . PRO A 1 73 ? 13.345 5.236 -12.260 1.00 73.25 73 PRO A CA 1
ATOM 573 C C . PRO A 1 73 ? 12.799 6.316 -11.323 1.00 73.25 73 PRO A C 1
ATOM 575 O O . PRO A 1 73 ? 13.546 7.098 -10.733 1.00 73.25 73 PRO A O 1
ATOM 578 N N . ARG A 1 74 ? 11.474 6.382 -11.215 1.00 79.69 74 ARG A N 1
ATOM 579 C CA . ARG A 1 74 ? 10.772 7.267 -10.281 1.00 79.69 74 ARG A CA 1
ATOM 580 C C . ARG A 1 74 ? 10.066 6.409 -9.248 1.00 79.69 74 ARG A C 1
ATOM 582 O O . ARG A 1 74 ? 9.611 5.318 -9.576 1.00 79.69 74 ARG A O 1
ATOM 589 N N . GLY A 1 75 ? 9.944 6.917 -8.029 1.00 81.12 75 GLY A N 1
ATOM 590 C CA . GLY A 1 75 ? 9.082 6.314 -7.020 1.00 81.12 75 GLY A CA 1
ATOM 591 C C . GLY A 1 75 ? 7.612 6.678 -7.231 1.00 81.12 75 GLY A C 1
ATOM 592 O O . GLY A 1 75 ? 7.263 7.503 -8.082 1.00 81.12 75 GLY A O 1
ATOM 593 N N . MET A 1 76 ? 6.737 6.057 -6.452 1.00 83.81 76 MET A N 1
ATOM 594 C CA . MET A 1 76 ? 5.365 6.512 -6.238 1.00 83.81 76 MET A CA 1
ATOM 595 C C . MET A 1 76 ? 4.934 6.195 -4.808 1.00 83.81 76 MET A C 1
ATOM 597 O O . MET A 1 76 ? 5.328 5.170 -4.258 1.00 83.81 76 MET A O 1
ATOM 601 N N . ASP A 1 77 ? 4.082 7.036 -4.239 1.00 84.50 77 ASP A N 1
ATOM 602 C CA . ASP A 1 77 ? 3.431 6.771 -2.963 1.00 84.50 77 ASP A CA 1
ATOM 603 C C . ASP A 1 77 ? 1.975 6.401 -3.222 1.00 84.50 77 ASP A C 1
ATOM 605 O O . ASP A 1 77 ? 1.231 7.107 -3.902 1.00 84.50 77 ASP A O 1
ATOM 609 N N . VAL A 1 78 ? 1.547 5.267 -2.688 1.00 85.00 78 VAL A N 1
ATOM 610 C CA . VAL A 1 78 ? 0.175 4.785 -2.815 1.00 85.00 78 VAL A CA 1
ATOM 611 C C . VAL A 1 78 ? -0.482 4.873 -1.451 1.00 85.00 78 VAL A C 1
ATOM 613 O O . VAL A 1 78 ? -0.053 4.214 -0.507 1.00 85.00 78 VAL A O 1
ATOM 616 N N . SER A 1 79 ? -1.558 5.648 -1.369 1.00 86.62 79 SER A N 1
ATOM 617 C CA . SER A 1 79 ? -2.385 5.782 -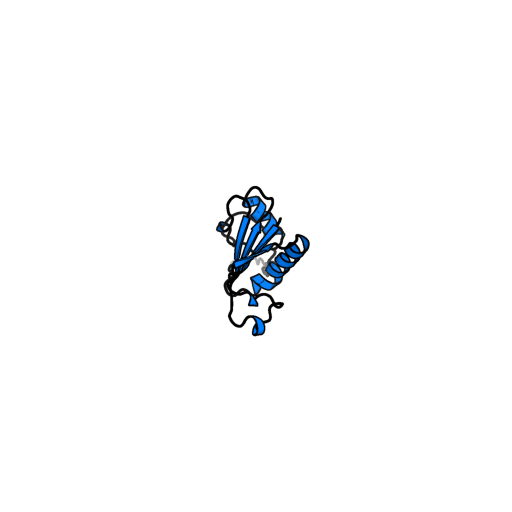0.173 1.00 86.62 79 SER A CA 1
ATOM 618 C C . SER A 1 79 ? -3.747 5.147 -0.416 1.00 86.62 79 SER A C 1
ATOM 620 O O . SER A 1 79 ? -4.506 5.551 -1.294 1.00 86.62 79 SER A O 1
ATOM 622 N N . ILE A 1 80 ? -4.068 4.125 0.364 1.00 86.38 80 ILE A N 1
ATOM 623 C CA . ILE A 1 80 ? -5.333 3.403 0.312 1.00 86.38 80 ILE A CA 1
ATOM 624 C C . ILE A 1 80 ? -6.220 3.928 1.436 1.00 86.38 80 ILE A C 1
ATOM 626 O O . ILE A 1 80 ? -5.964 3.678 2.612 1.00 86.38 80 ILE A O 1
ATOM 630 N N . THR A 1 81 ? -7.290 4.622 1.066 1.00 85.12 81 THR A N 1
ATOM 631 C CA . THR A 1 81 ? -8.330 5.093 1.981 1.00 85.12 81 THR A CA 1
ATOM 632 C C . THR A 1 81 ? -9.444 4.059 2.051 1.00 85.12 81 THR A C 1
ATOM 634 O O . THR A 1 81 ? -10.160 3.787 1.078 1.00 85.12 81 THR A O 1
ATOM 637 N N . THR A 1 82 ? -9.608 3.439 3.214 1.00 82.19 82 THR A N 1
ATOM 638 C CA . THR A 1 82 ? -10.696 2.485 3.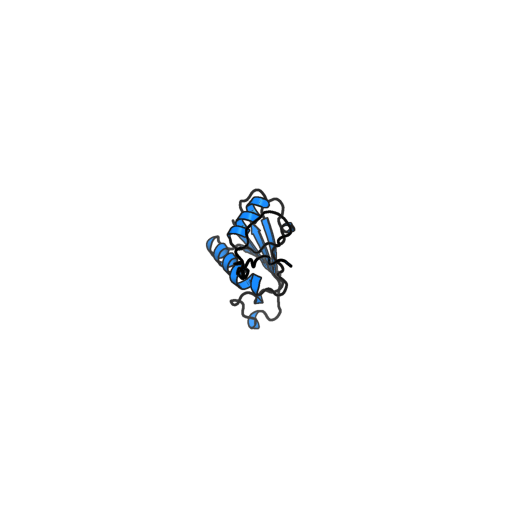447 1.00 82.19 82 THR A CA 1
ATOM 639 C C . THR A 1 82 ? -11.850 3.155 4.194 1.00 82.19 82 THR A C 1
ATOM 641 O O . THR A 1 82 ? -11.769 4.312 4.580 1.00 82.19 82 THR A O 1
ATOM 644 N N . THR A 1 83 ? -12.978 2.457 4.317 1.00 83.12 83 THR A N 1
ATOM 645 C CA . THR A 1 83 ? -14.109 2.897 5.159 1.00 83.12 83 THR A CA 1
ATOM 646 C C . THR A 1 83 ? -14.008 2.340 6.580 1.00 83.12 83 THR A C 1
ATOM 648 O O . THR A 1 83 ? -14.981 2.403 7.323 1.00 83.12 83 THR A O 1
ATOM 651 N N . ALA A 1 84 ? -12.887 1.702 6.922 1.00 82.31 84 ALA A N 1
ATOM 652 C CA . ALA A 1 84 ? -12.664 1.157 8.249 1.00 82.31 84 ALA A CA 1
ATOM 653 C C . ALA A 1 84 ? -12.430 2.298 9.243 1.00 82.31 84 ALA A C 1
ATOM 655 O O . ALA A 1 84 ? -11.749 3.266 8.919 1.00 82.31 84 ALA A O 1
ATOM 656 N N . ASN A 1 85 ? -12.963 2.162 10.456 1.00 81.44 85 ASN A N 1
ATOM 657 C CA . ASN A 1 85 ? -12.781 3.166 11.512 1.00 81.44 85 ASN A CA 1
ATOM 658 C C . ASN A 1 85 ? -11.571 2.860 12.406 1.00 81.44 85 ASN A C 1
ATOM 660 O O . ASN A 1 85 ? -11.241 3.639 13.294 1.00 81.44 85 ASN A O 1
ATOM 664 N N . SER A 1 86 ? -10.934 1.705 12.199 1.00 85.31 86 SER A N 1
ATOM 665 C CA . SER A 1 86 ? -9.785 1.241 12.967 1.00 85.31 86 SER A CA 1
ATOM 666 C C . SER A 1 86 ? -8.744 0.608 12.052 1.00 85.31 86 SER A C 1
ATOM 668 O O . SER A 1 86 ? -9.072 -0.094 11.092 1.00 85.31 86 SER A O 1
ATOM 670 N N . ASP A 1 87 ? -7.476 0.778 12.411 1.00 83.06 87 ASP A N 1
ATOM 671 C CA . ASP A 1 87 ? -6.347 0.166 11.712 1.00 83.06 87 ASP A CA 1
ATOM 672 C C . ASP A 1 87 ? -6.429 -1.361 11.702 1.00 83.06 87 ASP A C 1
ATOM 674 O O . ASP A 1 87 ? -6.062 -1.987 10.714 1.00 83.06 87 ASP A O 1
ATOM 678 N N . GLN A 1 88 ? -6.976 -1.980 12.755 1.00 84.31 88 GLN A N 1
ATOM 679 C CA . GLN A 1 88 ? -7.133 -3.437 12.803 1.00 84.31 88 GLN A CA 1
ATOM 680 C C . GLN A 1 88 ? -8.111 -3.944 11.739 1.00 84.31 88 GLN A C 1
ATOM 682 O O . GLN A 1 88 ? -7.881 -4.987 11.123 1.00 84.31 88 GLN A O 1
ATOM 687 N N . GLU A 1 89 ? -9.205 -3.215 11.516 1.00 85.75 89 GLU A N 1
ATOM 688 C CA . GLU A 1 89 ? -10.188 -3.545 10.485 1.00 85.75 89 GLU A CA 1
ATOM 689 C C . GLU A 1 89 ? -9.600 -3.330 9.088 1.00 85.75 89 GLU A C 1
ATOM 691 O O . GLU A 1 89 ? -9.713 -4.210 8.232 1.00 85.75 89 GLU A O 1
ATOM 696 N N . ALA A 1 90 ? -8.910 -2.205 8.876 1.00 86.50 90 ALA A N 1
ATOM 697 C CA . ALA A 1 90 ? -8.240 -1.899 7.615 1.00 86.50 90 ALA A CA 1
ATOM 698 C C . ALA A 1 90 ? -7.158 -2.937 7.281 1.00 86.50 90 ALA A C 1
ATOM 700 O O . ALA A 1 90 ? -7.080 -3.430 6.154 1.00 86.50 90 ALA A O 1
ATOM 701 N N . GLN A 1 91 ? -6.360 -3.330 8.273 1.00 84.88 91 GLN A N 1
ATOM 702 C CA . GLN A 1 91 ? -5.318 -4.333 8.114 1.00 84.88 91 GLN A CA 1
ATOM 703 C C . GLN A 1 91 ? -5.903 -5.704 7.779 1.00 84.88 91 GLN A C 1
ATOM 705 O O . GLN A 1 91 ? -5.419 -6.364 6.857 1.00 84.88 91 GLN A O 1
ATOM 710 N N . ARG A 1 92 ? -6.965 -6.135 8.474 1.00 85.88 92 ARG A N 1
ATOM 711 C CA . ARG A 1 92 ? -7.657 -7.396 8.159 1.00 85.88 92 ARG A CA 1
ATOM 712 C C . ARG A 1 92 ? -8.231 -7.381 6.749 1.00 85.88 92 ARG A C 1
ATOM 714 O O . ARG A 1 92 ? -8.066 -8.361 6.029 1.00 85.88 92 ARG A O 1
ATOM 721 N N . LEU A 1 93 ? -8.847 -6.274 6.338 1.00 87.19 93 LEU A N 1
ATOM 722 C CA . LEU A 1 93 ? -9.374 -6.113 4.985 1.00 87.19 93 LEU A CA 1
ATOM 723 C C . LEU A 1 93 ? -8.267 -6.273 3.937 1.00 87.19 93 LEU A C 1
ATOM 725 O O . LEU A 1 93 ? -8.405 -7.077 3.019 1.00 87.19 93 LEU A O 1
ATOM 729 N N . LEU A 1 94 ? -7.150 -5.560 4.091 1.00 85.00 94 LEU A N 1
ATOM 730 C CA . LEU A 1 94 ? -6.022 -5.654 3.162 1.00 85.00 94 LEU A CA 1
ATOM 731 C C . LEU A 1 94 ? -5.378 -7.047 3.175 1.00 85.00 94 LEU A C 1
ATOM 733 O O . LEU A 1 94 ? -4.995 -7.555 2.123 1.00 85.00 94 LEU A O 1
ATOM 737 N N . SER A 1 95 ? -5.327 -7.698 4.338 1.00 84.62 95 SER A N 1
ATOM 738 C CA . SER A 1 95 ? -4.798 -9.059 4.481 1.00 84.62 95 SER A CA 1
ATOM 739 C C . SER A 1 95 ? -5.654 -10.074 3.722 1.00 84.62 95 SER A C 1
ATOM 741 O O . SER A 1 95 ? -5.123 -10.930 3.020 1.00 84.62 95 SER A O 1
ATOM 743 N N . LEU A 1 96 ? -6.984 -9.955 3.805 1.00 85.56 96 LEU A N 1
ATOM 744 C CA . LEU A 1 96 ? -7.921 -10.793 3.048 1.00 85.56 96 LEU A CA 1
ATOM 745 C C . LEU A 1 96 ? -7.831 -10.555 1.535 1.00 85.56 96 LEU A C 1
ATOM 747 O O . LEU A 1 96 ? -8.054 -11.478 0.759 1.00 85.56 96 LEU A O 1
ATOM 751 N N . MET A 1 97 ? -7.456 -9.343 1.123 1.00 82.75 97 MET A N 1
ATOM 752 C CA . MET A 1 97 ? -7.199 -8.989 -0.277 1.00 82.75 97 MET A CA 1
ATOM 753 C C . MET A 1 97 ? -5.822 -9.462 -0.780 1.00 82.75 97 MET A C 1
ATOM 755 O O . MET A 1 97 ? -5.461 -9.180 -1.919 1.00 82.75 97 MET A O 1
ATOM 759 N N . GLY A 1 98 ? -5.050 -10.180 0.045 1.00 82.69 98 GLY A N 1
ATOM 760 C CA . GLY A 1 98 ? -3.775 -10.791 -0.336 1.00 82.69 98 GLY A CA 1
ATOM 761 C C . GLY A 1 98 ? -2.537 -9.964 0.010 1.00 82.69 98 GLY A C 1
ATOM 762 O O . GLY A 1 98 ? -1.427 -10.361 -0.344 1.00 82.69 98 GLY A O 1
ATOM 763 N N . MET A 1 99 ? -2.684 -8.837 0.711 1.00 83.75 99 MET A N 1
ATOM 764 C CA . MET A 1 99 ? -1.543 -7.996 1.051 1.00 83.75 99 MET A CA 1
ATOM 765 C C . MET A 1 99 ? -0.570 -8.715 2.011 1.00 83.75 99 MET A C 1
ATOM 767 O O . MET A 1 99 ? -0.987 -9.139 3.093 1.00 83.75 99 MET A O 1
ATOM 771 N N . PRO A 1 100 ? 0.734 -8.823 1.679 1.00 81.69 100 PRO A N 1
ATOM 772 C CA . PRO A 1 100 ? 1.712 -9.459 2.553 1.00 81.69 100 PRO A CA 1
ATOM 773 C C . PRO A 1 100 ? 2.132 -8.477 3.648 1.00 81.69 100 PRO A C 1
ATOM 775 O O . PRO A 1 100 ? 2.943 -7.585 3.400 1.00 81.69 100 PRO A O 1
ATOM 778 N N . PHE A 1 101 ? 1.603 -8.630 4.860 1.00 82.56 101 PHE A N 1
ATOM 779 C CA . PHE A 1 101 ? 2.083 -7.906 6.043 1.00 82.56 101 PHE A CA 1
ATOM 780 C C . PHE A 1 101 ? 3.218 -8.669 6.735 1.00 82.56 101 PHE A C 1
ATOM 782 O O . PHE A 1 101 ? 3.271 -9.900 6.695 1.00 82.56 101 PHE A O 1
ATOM 789 N N . ARG A 1 102 ? 4.140 -7.947 7.381 1.00 77.44 102 ARG A N 1
ATOM 790 C CA . ARG A 1 102 ? 5.213 -8.571 8.176 1.00 77.44 102 ARG A CA 1
ATOM 791 C C . ARG A 1 102 ? 4.638 -9.218 9.439 1.00 77.44 102 ARG A C 1
ATOM 793 O O . ARG A 1 102 ? 3.907 -8.565 10.182 1.00 77.44 102 ARG A O 1
ATOM 800 N N . GLU A 1 103 ? 5.032 -10.465 9.719 1.00 62.28 103 GLU A N 1
ATOM 801 C CA . GLU A 1 103 ? 4.824 -11.136 11.014 1.00 62.28 103 GLU A CA 1
ATOM 802 C C . GLU A 1 103 ? 5.624 -10.373 12.091 1.00 62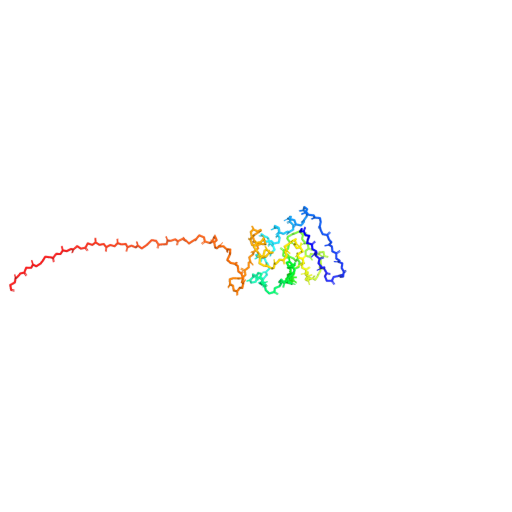.28 103 GLU A C 1
ATOM 804 O O . GLU A 1 103 ? 6.789 -10.658 12.346 1.00 62.28 103 GLU A O 1
ATOM 809 N N . GLY A 1 104 ? 5.045 -9.314 12.654 1.00 55.62 104 GLY A N 1
ATOM 810 C CA . GLY A 1 104 ? 5.747 -8.449 13.608 1.00 55.62 104 GLY A CA 1
ATOM 811 C C . GLY A 1 104 ? 4.935 -7.277 14.149 1.00 55.62 104 GLY A C 1
ATOM 812 O O . GLY A 1 104 ? 5.302 -6.717 15.176 1.00 55.62 104 GLY A O 1
ATOM 813 N N . GLY A 1 105 ? 3.797 -6.936 13.544 1.00 47.38 105 GLY A N 1
ATOM 814 C CA . GLY A 1 105 ? 2.844 -6.059 14.213 1.00 47.38 105 GLY A CA 1
ATOM 815 C C . GLY A 1 105 ? 1.416 -6.261 13.720 1.00 47.38 105 GLY A C 1
ATOM 816 O O . GLY A 1 105 ? 1.146 -6.265 12.524 1.00 47.38 105 GLY A O 1
ATOM 817 N N . GLY A 1 106 ? 0.526 -6.451 14.691 1.00 41.66 106 GLY A N 1
ATOM 818 C CA . GLY A 1 106 ? -0.927 -6.403 14.549 1.00 41.66 106 GLY A CA 1
ATOM 819 C C . GLY A 1 106 ? -1.555 -7.510 13.703 1.00 41.66 106 GLY A C 1
ATOM 820 O O . GLY A 1 106 ? -1.352 -7.572 12.508 1.00 41.66 106 GLY A O 1
ATOM 821 N N . GLY A 1 107 ? -2.389 -8.355 14.310 1.00 39.31 107 GLY A N 1
ATOM 822 C CA . GLY A 1 107 ? -3.456 -9.076 13.602 1.00 39.31 107 GLY A CA 1
ATOM 823 C C . GLY A 1 107 ? -3.048 -10.274 12.738 1.00 39.31 107 GLY A C 1
ATOM 824 O O . GLY A 1 107 ? -2.740 -10.149 11.561 1.00 39.31 107 GLY A O 1
ATOM 825 N N . ALA A 1 108 ? -3.171 -11.468 13.317 1.00 46.00 108 ALA A N 1
ATOM 826 C CA . ALA A 1 108 ? -3.072 -12.756 12.641 1.00 46.00 108 ALA A CA 1
ATOM 827 C C . ALA A 1 108 ? -3.907 -12.843 11.339 1.00 46.00 108 ALA A C 1
ATOM 829 O O . ALA A 1 108 ? -5.135 -12.767 11.380 1.00 46.00 108 ALA A O 1
ATOM 830 N N . ALA A 1 109 ? -3.246 -13.109 10.210 1.00 46.44 109 ALA A N 1
ATOM 831 C CA . ALA A 1 109 ? -3.846 -13.709 9.020 1.00 46.44 109 ALA A CA 1
ATOM 832 C C . ALA A 1 109 ? -2.898 -14.800 8.507 1.00 46.44 109 ALA A C 1
ATOM 834 O O . ALA A 1 109 ? -1.721 -14.569 8.245 1.00 46.44 109 ALA A O 1
ATOM 835 N N . GLY A 1 110 ? -3.422 -16.022 8.500 1.00 40.78 110 GLY A N 1
ATOM 836 C CA . GLY A 1 110 ? -2.672 -17.262 8.474 1.00 40.78 110 GLY A CA 1
ATOM 837 C C . GLY A 1 110 ? -1.867 -17.520 7.206 1.00 40.78 110 GLY A C 1
ATOM 838 O O . GLY A 1 110 ? -2.284 -17.290 6.075 1.00 40.78 110 GLY A O 1
ATOM 839 N N . GLN A 1 111 ? -0.722 -18.132 7.458 1.00 45.16 111 GLN A N 1
ATOM 840 C CA . GLN A 1 111 ? 0.080 -18.915 6.541 1.00 45.16 111 GLN A CA 1
ATOM 841 C C . GLN A 1 111 ? -0.799 -19.849 5.689 1.00 45.16 111 GLN A C 1
ATOM 843 O O . GLN A 1 111 ? -1.384 -20.800 6.199 1.00 45.16 111 GLN A O 1
ATOM 848 N N . HIS A 1 112 ? -0.787 -19.660 4.370 1.00 39.59 112 HIS A N 1
ATOM 849 C CA . HIS A 1 112 ? -1.017 -20.752 3.418 1.00 39.59 112 HIS A CA 1
ATOM 850 C C . HIS A 1 112 ? 0.293 -21.129 2.713 1.00 39.59 112 HIS A C 1
ATOM 852 O O . HIS A 1 112 ? 0.336 -21.423 1.523 1.00 39.59 112 HIS A O 1
ATOM 858 N N . ARG A 1 113 ? 1.411 -21.153 3.452 1.00 47.22 113 ARG A N 1
ATOM 859 C CA . ARG A 1 113 ? 2.602 -21.881 3.002 1.00 47.22 113 ARG A CA 1
ATOM 860 C C . ARG A 1 113 ? 2.445 -23.330 3.441 1.00 47.22 113 ARG A C 1
ATOM 862 O O . ARG A 1 113 ? 2.703 -23.667 4.591 1.00 47.22 113 ARG A O 1
ATOM 869 N N . LYS A 1 114 ? 1.980 -24.173 2.511 1.00 43.31 114 LYS A N 1
ATOM 870 C CA . LYS A 1 114 ? 1.919 -25.638 2.629 1.00 43.31 114 LYS A CA 1
ATOM 871 C C . LYS A 1 114 ? 3.190 -26.166 3.311 1.00 43.31 114 LYS A C 1
ATOM 873 O O . LYS A 1 114 ? 4.238 -26.272 2.675 1.00 43.31 114 LYS A O 1
ATOM 878 N N . LYS A 1 115 ? 3.101 -26.525 4.597 1.00 47.22 115 LYS A N 1
ATOM 879 C CA . LYS A 1 115 ? 4.123 -27.331 5.274 1.00 47.22 115 LYS A CA 1
ATOM 880 C C . LYS A 1 115 ? 4.120 -28.701 4.603 1.00 47.22 115 LYS A C 1
ATOM 882 O O . LYS A 1 115 ? 3.237 -29.518 4.838 1.00 47.22 115 LYS A O 1
ATOM 887 N N . LYS A 1 116 ? 5.106 -28.943 3.739 1.00 48.03 116 LYS A N 1
ATOM 888 C CA . LYS A 1 116 ? 5.419 -30.275 3.219 1.00 48.03 116 LYS A CA 1
ATOM 889 C C . LYS A 1 116 ? 5.955 -31.088 4.402 1.00 48.03 116 LYS A C 1
ATOM 891 O O . LYS A 1 116 ? 7.132 -31.009 4.740 1.00 48.03 116 LYS A O 1
ATOM 896 N N . SER A 1 117 ? 5.066 -31.794 5.089 1.00 43.81 117 SER A N 1
ATOM 897 C CA . SER A 1 117 ? 5.395 -32.717 6.172 1.00 43.81 117 SER A CA 1
ATOM 898 C C . SER A 1 117 ? 6.242 -33.860 5.613 1.00 43.81 117 SER A C 1
ATOM 900 O O . SER A 1 117 ? 5.721 -34.773 4.972 1.00 43.81 117 SER A O 1
ATOM 902 N N . LYS A 1 118 ? 7.561 -33.809 5.820 1.00 53.31 118 LYS A N 1
ATOM 903 C CA . LYS A 1 118 ? 8.430 -34.968 5.600 1.00 53.31 118 LYS A CA 1
ATOM 904 C C . LYS A 1 118 ? 8.204 -35.914 6.782 1.00 53.31 118 LYS A C 1
ATOM 906 O O . LYS A 1 118 ? 8.578 -35.601 7.908 1.00 53.31 118 LYS A O 1
ATOM 911 N N . ALA A 1 119 ? 7.484 -36.998 6.509 1.00 52.84 119 ALA A N 1
ATOM 912 C CA . ALA A 1 119 ? 7.060 -38.009 7.465 1.00 52.84 119 ALA A CA 1
ATOM 913 C C . ALA A 1 119 ? 8.246 -38.597 8.246 1.00 52.84 119 ALA A C 1
ATOM 915 O O . ALA A 1 119 ? 9.272 -38.955 7.664 1.00 52.84 119 ALA A O 1
ATOM 916 N N . GLY A 1 120 ? 8.073 -38.701 9.565 1.00 46.19 120 GLY A N 1
ATOM 917 C CA . GLY A 1 120 ? 8.956 -39.453 10.443 1.00 46.19 120 GLY A CA 1
ATOM 918 C C . GLY A 1 120 ? 8.898 -40.941 10.107 1.00 46.19 120 GLY A C 1
ATOM 919 O O . GLY A 1 120 ? 7.824 -41.528 9.989 1.00 46.19 120 GLY A O 1
ATOM 920 N N . ARG A 1 121 ? 10.075 -41.539 9.941 1.00 47.88 121 ARG A N 1
ATOM 921 C CA . ARG A 1 121 ? 10.267 -42.981 9.830 1.00 47.88 121 ARG A CA 1
ATOM 922 C C . ARG A 1 121 ? 10.156 -43.571 11.236 1.00 47.88 121 ARG A C 1
ATOM 924 O O . ARG A 1 121 ? 11.049 -43.386 12.052 1.00 47.88 121 ARG A O 1
ATOM 931 N N . ILE A 1 122 ? 9.030 -44.220 11.513 1.00 60.44 122 ILE A N 1
ATOM 932 C CA . ILE A 1 122 ? 8.841 -45.095 12.671 1.00 60.44 122 ILE A CA 1
ATOM 933 C C . ILE A 1 122 ? 9.365 -46.468 12.249 1.00 60.44 122 ILE A C 1
ATOM 935 O O . ILE A 1 122 ? 8.768 -47.097 11.376 1.00 60.44 122 ILE A O 1
ATOM 939 N N . ASP A 1 123 ? 10.450 -46.947 12.855 1.00 61.53 123 ASP A N 1
ATOM 940 C CA . ASP A 1 123 ? 10.726 -48.379 12.894 1.00 61.53 123 ASP A CA 1
ATOM 941 C C . ASP A 1 123 ? 10.777 -48.877 14.341 1.00 61.53 123 ASP A C 1
ATOM 943 O O . ASP A 1 123 ? 11.562 -48.459 15.184 1.00 61.53 123 ASP A O 1
ATOM 947 N N . SER A 1 124 ? 9.817 -49.749 14.623 1.00 59.66 124 SER A N 1
ATOM 948 C CA . SER A 1 124 ? 9.629 -50.486 15.861 1.00 59.66 124 SER A CA 1
ATOM 949 C C . SER A 1 124 ? 9.720 -51.973 15.521 1.00 59.66 124 SER A C 1
ATOM 951 O O . SER A 1 124 ? 8.828 -52.504 14.858 1.00 59.66 124 SER A O 1
ATOM 953 N N . LYS A 1 125 ? 10.790 -52.645 15.951 1.00 50.47 125 LYS A N 1
ATOM 954 C CA . LYS A 1 125 ? 10.960 -54.115 16.017 1.00 50.47 125 LYS A CA 1
ATOM 955 C C . LYS A 1 125 ? 12.299 -54.371 16.723 1.00 50.47 125 LYS A C 1
ATOM 957 O O . LYS A 1 125 ? 13.261 -53.693 16.426 1.00 50.47 125 LYS A O 1
ATOM 962 N N . SER A 1 126 ? 12.502 -55.314 17.630 1.00 51.59 126 SER A N 1
ATOM 963 C CA . SER A 1 126 ? 11.670 -56.364 18.193 1.00 51.59 126 SER A CA 1
ATOM 964 C C . SER A 1 126 ? 12.353 -56.828 19.480 1.00 51.59 126 SER A C 1
ATOM 966 O O . SER A 1 126 ? 13.569 -56.968 19.550 1.00 51.59 126 SER A O 1
ATOM 968 N N . LYS A 1 127 ? 11.527 -57.121 20.474 1.00 53.44 127 LYS A N 1
ATOM 969 C CA . LYS A 1 127 ? 11.815 -57.787 21.744 1.00 53.44 127 LYS A CA 1
ATOM 970 C C . LYS A 1 127 ? 12.457 -59.168 21.498 1.00 53.44 127 LYS A C 1
ATOM 972 O O . LYS A 1 127 ? 11.873 -59.989 20.795 1.00 53.44 127 LYS A O 1
ATOM 977 N N . GLY A 1 128 ? 13.611 -59.442 22.108 1.00 47.19 128 GLY A N 1
ATOM 978 C CA . GLY A 1 128 ? 14.248 -60.767 22.175 1.00 47.19 128 GLY A CA 1
ATOM 979 C C . GLY A 1 128 ? 14.902 -60.944 23.547 1.00 47.19 128 GLY A C 1
ATOM 980 O O . GLY A 1 128 ? 15.993 -60.453 23.778 1.00 47.19 128 GLY A O 1
ATOM 981 N N . ARG A 1 129 ? 14.117 -61.347 24.552 1.00 54.28 129 ARG A N 1
ATOM 982 C CA . ARG A 1 129 ? 14.174 -62.668 25.211 1.00 54.28 129 ARG A CA 1
ATOM 983 C C . ARG A 1 129 ? 15.514 -62.992 25.889 1.00 54.28 129 ARG A C 1
ATOM 985 O O . ARG A 1 129 ? 16.454 -63.440 25.247 1.00 54.28 129 ARG A O 1
ATOM 992 N N . ASN A 1 130 ? 15.474 -62.889 27.220 1.00 51.06 130 ASN A N 1
ATOM 993 C CA . ASN A 1 130 ? 16.245 -63.661 28.195 1.00 51.06 130 ASN A CA 1
ATOM 994 C C . ASN A 1 130 ? 16.746 -65.013 27.669 1.00 51.06 130 ASN A C 1
ATOM 996 O O . ASN A 1 130 ? 15.948 -65.823 27.185 1.00 51.06 130 ASN A O 1
ATOM 1000 N N . ARG A 1 131 ? 18.004 -65.332 27.978 1.00 51.56 131 ARG A N 1
ATOM 1001 C CA . ARG A 1 131 ? 18.374 -66.679 28.416 1.00 51.56 131 ARG A CA 1
ATOM 1002 C C . ARG A 1 131 ? 19.547 -66.612 29.398 1.00 51.56 131 ARG A C 1
ATOM 1004 O O . ARG A 1 131 ? 20.564 -65.997 29.117 1.00 51.56 131 ARG A O 1
ATOM 1011 N N . ARG A 1 132 ? 19.296 -67.214 30.563 1.00 53.50 132 ARG A N 1
ATOM 1012 C CA . ARG A 1 132 ? 20.215 -67.566 31.652 1.00 53.50 132 ARG A CA 1
ATOM 1013 C C . ARG A 1 132 ? 21.439 -68.319 31.110 1.00 53.50 132 ARG A C 1
ATOM 1015 O O . ARG A 1 132 ? 21.246 -69.153 30.226 1.00 53.50 132 ARG A O 1
ATOM 1022 N N . LEU A 1 133 ? 22.622 -68.113 31.683 1.00 50.03 133 LEU A N 1
ATOM 1023 C CA . LEU A 1 133 ? 23.261 -68.925 32.735 1.00 50.03 133 LEU A CA 1
ATOM 1024 C C . LEU A 1 133 ? 24.574 -68.249 33.143 1.00 50.03 133 LEU A C 1
ATOM 1026 O O . LEU A 1 133 ? 25.231 -67.690 32.239 1.00 50.03 133 LEU A O 1
#

Radius of gyration: 23.76 Å; chains: 1; bounding box: 37×85×55 Å

InterPro domains:
  IPR002132 Large ribosomal subunit protein uL5 [PTHR11994] (17-104)
  IPR022803 Large ribosomal subunit protein uL5 domain superfamily [G3DSA:3.30.1440.10] (12-103)
  IPR022803 Large ribosomal subunit protein uL5 domain superfamily [SSF55282] (16-102)
  IPR031309 Large ribosomal subunit protein uL5, C-terminal [PF00673] (16-101)

pLDDT: mean 72.81, std 14.41, range [39.31, 87.81]